Protein AF-A0AAE3HGX9-F1 (afdb_monomer)

Sequence (145 aa):
MNKKICFISNLCLLVWFFLDMIGVSIDNGILVTRSYREDGVFFLIFLFLFIGFIFKERLGKYLLSGWLFLWFFTQFLSHWYFTIFGPAQGKMNYFADTIKLIPSSTIYIPDFYHIVLHILILISLINMILYCRISTQSKINQKHI

Organism: NCBI:txid1796619

pLDDT: mean 92.13, std 8.25, range [57.56, 98.62]

Nearest PDB structures (foldseek):
  3x29-assembly2_C  TM=4.138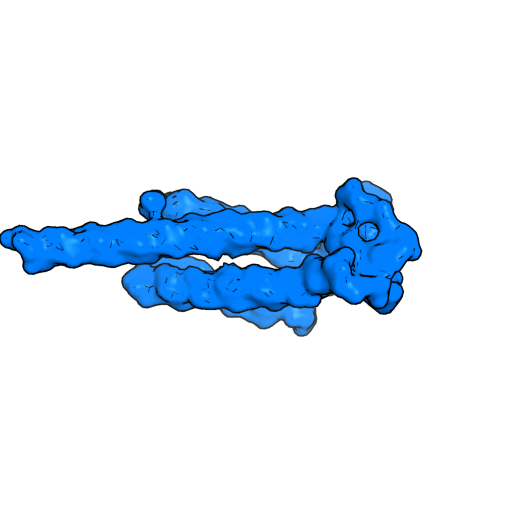E-01  e=8.551E+00  Mus musculus
  6m66-assembly1_A  TM=3.573E-01  e=5.679E+00  Homo sapiens

Structure (mmCIF, N/CA/C/O backbone):
data_AF-A0AAE3HGX9-F1
#
_entry.id   AF-A0AAE3HGX9-F1
#
loop_
_atom_site.group_PDB
_atom_site.id
_atom_site.type_symbol
_atom_site.label_atom_id
_atom_site.label_alt_id
_atom_site.label_comp_id
_atom_site.label_asym_id
_atom_site.label_entity_id
_atom_site.label_seq_id
_atom_site.pdbx_PDB_ins_code
_atom_site.Cartn_x
_atom_site.Cartn_y
_atom_site.Cartn_z
_atom_site.occupancy
_atom_site.B_iso_or_equiv
_atom_site.auth_seq_id
_atom_site.auth_comp_id
_atom_site.auth_asym_id
_atom_site.auth_atom_id
_atom_site.pdbx_PDB_model_num
ATOM 1 N N . MET A 1 1 ? -17.418 7.587 9.318 1.00 82.44 1 MET A N 1
ATOM 2 C CA . MET A 1 1 ? -16.764 6.478 8.600 1.00 82.44 1 MET A CA 1
ATOM 3 C C . MET A 1 1 ? -17.125 5.185 9.300 1.00 82.44 1 MET A C 1
ATOM 5 O O . MET A 1 1 ? -16.998 5.121 10.516 1.00 82.44 1 MET A O 1
ATOM 9 N N . ASN A 1 2 ? -17.634 4.200 8.564 1.00 89.12 2 ASN A N 1
ATOM 10 C CA . ASN A 1 2 ? -18.047 2.916 9.130 1.00 89.12 2 ASN A CA 1
ATOM 11 C C . ASN A 1 2 ? -16.846 1.958 9.173 1.00 89.12 2 ASN A C 1
ATOM 13 O O . ASN A 1 2 ? -16.068 1.917 8.221 1.00 89.12 2 ASN A O 1
ATOM 17 N N . LYS A 1 3 ? -16.735 1.146 10.231 1.00 91.81 3 LYS A N 1
ATOM 18 C CA . LYS A 1 3 ? -15.738 0.070 10.345 1.00 91.81 3 LYS A CA 1
ATOM 19 C C . LYS A 1 3 ? -15.734 -0.844 9.117 1.00 91.81 3 LYS A C 1
ATOM 21 O O . LYS A 1 3 ? -14.666 -1.254 8.679 1.00 91.81 3 LYS A O 1
ATOM 26 N N . LYS A 1 4 ? -16.906 -1.104 8.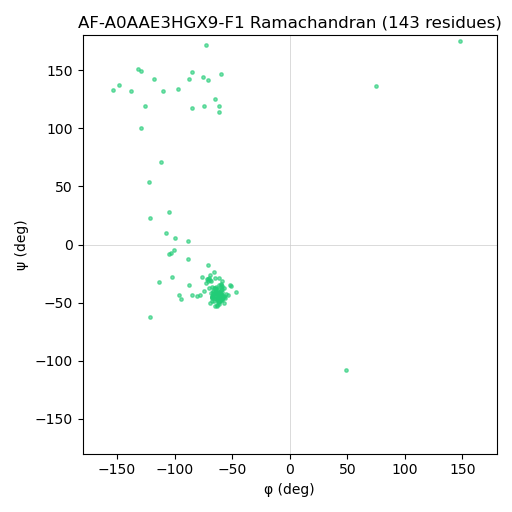519 1.00 95.38 4 LYS A N 1
ATOM 27 C CA . LYS A 1 4 ? -17.037 -1.892 7.280 1.00 95.38 4 LYS A CA 1
ATOM 28 C C . LYS A 1 4 ? -16.249 -1.292 6.111 1.00 95.38 4 LYS A C 1
ATOM 30 O O . LYS A 1 4 ? -15.604 -2.035 5.388 1.00 95.38 4 LYS A O 1
ATOM 35 N N . ILE A 1 5 ? -16.256 0.033 5.953 1.00 96.56 5 ILE A N 1
ATOM 36 C CA . ILE A 1 5 ? -15.527 0.709 4.867 1.00 96.56 5 ILE A CA 1
ATOM 37 C C . ILE A 1 5 ? -14.018 0.566 5.085 1.00 96.56 5 ILE A C 1
ATOM 39 O O . ILE A 1 5 ? -13.304 0.188 4.164 1.00 96.56 5 ILE A O 1
ATOM 43 N N . CYS A 1 6 ? -13.547 0.786 6.318 1.00 97.19 6 CYS A N 1
ATOM 44 C CA . CYS A 1 6 ? -12.145 0.568 6.680 1.00 97.19 6 CYS A CA 1
ATOM 45 C C . CYS A 1 6 ? -11.720 -0.889 6.469 1.00 97.19 6 CYS A C 1
ATOM 47 O O . CYS A 1 6 ? -10.624 -1.142 5.984 1.00 97.19 6 CYS A O 1
ATOM 49 N N . PHE A 1 7 ? -12.580 -1.846 6.818 1.00 97.88 7 PHE A N 1
ATOM 50 C CA . PHE A 1 7 ? -12.323 -3.261 6.581 1.00 97.88 7 PHE A CA 1
ATOM 51 C C . PHE A 1 7 ? -12.179 -3.559 5.087 1.00 97.88 7 PHE A C 1
ATOM 53 O O . PHE A 1 7 ? -11.173 -4.132 4.688 1.00 97.88 7 PHE A O 1
ATOM 60 N N . ILE A 1 8 ? -13.137 -3.122 4.263 1.00 98.25 8 ILE A N 1
ATOM 61 C CA . ILE A 1 8 ? -13.122 -3.372 2.816 1.00 98.25 8 ILE A CA 1
ATOM 62 C C . ILE A 1 8 ? -11.888 -2.740 2.170 1.00 98.25 8 ILE A C 1
ATOM 64 O O . ILE A 1 8 ? -11.191 -3.421 1.429 1.00 98.25 8 ILE A O 1
ATOM 68 N N . SER A 1 9 ? -11.564 -1.478 2.476 1.00 98.25 9 SER A N 1
ATOM 69 C CA . SER A 1 9 ? -10.408 -0.821 1.853 1.00 98.25 9 SER A CA 1
ATOM 70 C C . SER A 1 9 ? -9.086 -1.511 2.205 1.00 98.25 9 SER A C 1
ATOM 72 O O . SER A 1 9 ? -8.270 -1.744 1.318 1.00 98.25 9 SER A O 1
ATOM 74 N N . ASN A 1 10 ? -8.898 -1.899 3.473 1.00 98.50 10 ASN A N 1
ATOM 75 C CA . ASN A 1 10 ? -7.693 -2.615 3.903 1.00 98.50 10 ASN A CA 1
ATOM 76 C C . ASN A 1 10 ? -7.649 -4.055 3.374 1.00 98.50 10 ASN A C 1
ATOM 78 O O . ASN A 1 10 ? -6.566 -4.558 3.095 1.00 98.50 10 ASN A O 1
ATOM 82 N N . LEU A 1 11 ? -8.801 -4.708 3.192 1.00 98.50 11 LEU A N 1
ATOM 83 C CA . LEU A 1 11 ? -8.871 -6.024 2.563 1.00 98.50 11 LEU A CA 1
ATOM 84 C C . LEU A 1 11 ? -8.494 -5.951 1.078 1.00 98.50 11 LEU A C 1
ATOM 86 O O . LEU A 1 11 ? -7.688 -6.757 0.627 1.00 98.50 11 LEU A O 1
ATOM 90 N N . CYS A 1 12 ? -9.013 -4.969 0.334 1.00 98.56 12 CYS A N 1
ATOM 91 C CA . CYS A 1 12 ? -8.611 -4.739 -1.055 1.00 98.56 12 CYS A CA 1
ATOM 92 C C . CYS A 1 12 ? -7.107 -4.459 -1.159 1.00 98.56 12 CYS A C 1
ATOM 94 O O . CYS A 1 12 ? -6.438 -5.024 -2.020 1.00 98.56 12 CYS A O 1
ATOM 96 N N . LEU A 1 13 ? -6.566 -3.637 -0.252 1.00 98.62 13 LEU A N 1
ATOM 97 C CA . LEU A 1 13 ? -5.130 -3.379 -0.163 1.00 98.62 13 LEU A CA 1
ATOM 98 C C . LEU A 1 13 ? -4.330 -4.657 0.132 1.00 98.62 13 LEU A C 1
ATOM 100 O O . LEU A 1 13 ? -3.312 -4.886 -0.508 1.00 98.62 13 LEU A O 1
ATOM 104 N N . LEU A 1 14 ? -4.794 -5.506 1.055 1.00 98.56 14 LEU A N 1
ATOM 105 C CA . LEU A 1 14 ? -4.136 -6.773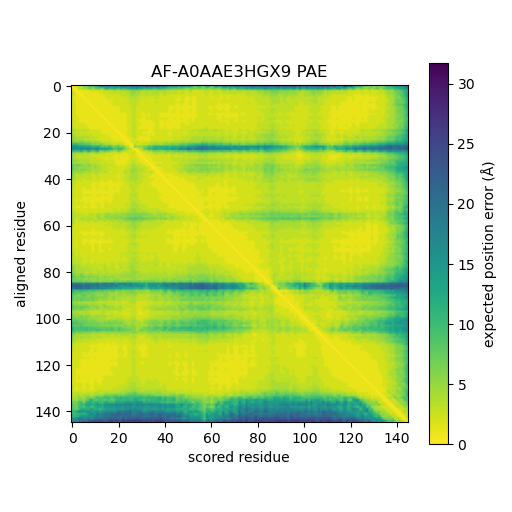 1.388 1.00 98.56 14 LEU A CA 1
ATOM 106 C C . LEU A 1 14 ? -4.102 -7.725 0.192 1.00 98.56 14 LEU A C 1
ATOM 108 O O . LEU A 1 14 ? -3.057 -8.299 -0.099 1.00 98.56 14 LEU A O 1
ATOM 112 N N . VAL A 1 15 ? -5.234 -7.881 -0.497 1.00 98.44 15 VAL A N 1
ATOM 113 C CA . VAL A 1 15 ? -5.343 -8.738 -1.686 1.00 98.44 15 VAL A CA 1
ATOM 114 C C . VAL A 1 15 ? -4.444 -8.222 -2.805 1.00 98.44 15 VAL A C 1
ATOM 116 O O . VAL A 1 15 ? -3.747 -9.014 -3.429 1.00 98.44 15 VAL A O 1
ATOM 119 N N . TRP A 1 16 ? -4.414 -6.907 -3.034 1.00 98.56 16 TRP A N 1
ATOM 120 C CA . TRP A 1 16 ? -3.526 -6.319 -4.034 1.00 98.56 16 TRP A CA 1
ATOM 121 C C . TRP A 1 16 ? -2.054 -6.517 -3.668 1.00 98.56 16 TRP A C 1
ATOM 123 O O . TRP A 1 16 ? -1.283 -6.988 -4.495 1.00 98.56 16 TRP A O 1
ATOM 133 N N . PHE A 1 17 ? -1.675 -6.245 -2.414 1.00 98.00 17 PHE A N 1
ATOM 134 C CA . PHE A 1 17 ? -0.294 -6.412 -1.958 1.00 98.00 17 PHE A CA 1
ATOM 135 C C . PHE A 1 17 ? 0.166 -7.876 -1.986 1.00 98.00 17 PHE A C 1
ATOM 137 O O . PHE A 1 17 ? 1.334 -8.166 -2.216 1.00 98.00 17 PHE A O 1
ATOM 144 N N . PHE A 1 18 ? -0.755 -8.824 -1.816 1.00 98.00 18 PHE A N 1
ATOM 145 C CA . PHE A 1 18 ? -0.442 -10.245 -1.929 1.00 98.00 18 PHE A CA 1
ATOM 146 C C . PHE A 1 18 ? 0.067 -10.642 -3.324 1.00 98.00 18 PHE A C 1
ATOM 148 O O . PHE A 1 18 ? 0.867 -11.572 -3.425 1.00 98.00 18 PHE A O 1
ATOM 155 N N . LEU A 1 19 ? -0.335 -9.937 -4.389 1.00 97.69 19 LEU A N 1
ATOM 156 C CA . LEU A 1 19 ? 0.135 -10.230 -5.748 1.00 97.69 19 LEU A CA 1
ATOM 157 C C . LEU A 1 19 ? 1.662 -10.114 -5.857 1.00 97.69 19 LEU A C 1
ATOM 159 O O . LEU A 1 19 ? 2.288 -10.924 -6.533 1.00 97.69 19 LEU A O 1
ATOM 163 N N . ASP A 1 20 ? 2.272 -9.185 -5.123 1.00 96.12 20 ASP A N 1
ATOM 164 C CA . ASP A 1 20 ? 3.726 -9.011 -5.049 1.00 96.12 20 ASP A CA 1
ATOM 165 C C . ASP A 1 20 ? 4.441 -10.165 -4.318 1.00 96.12 20 ASP A C 1
ATOM 167 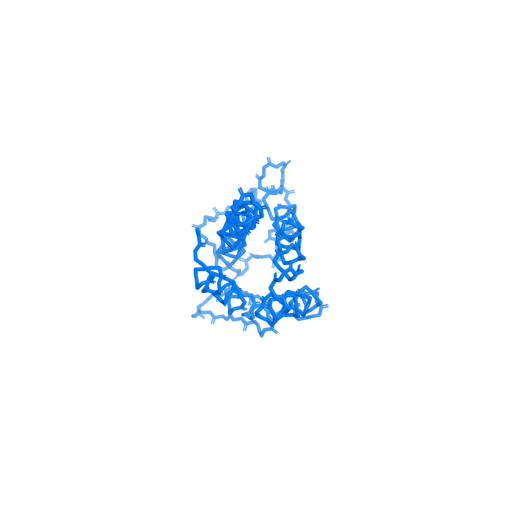O O . ASP A 1 20 ? 5.576 -10.525 -4.632 1.00 96.12 20 ASP A O 1
ATOM 171 N N . MET A 1 21 ? 3.757 -10.860 -3.405 1.00 97.00 21 MET A N 1
ATOM 172 C CA . MET A 1 21 ? 4.327 -12.020 -2.701 1.00 97.00 21 MET A CA 1
ATOM 173 C C . MET A 1 21 ? 4.487 -13.242 -3.610 1.00 97.00 21 MET A C 1
ATOM 175 O O . MET A 1 21 ? 5.377 -14.079 -3.396 1.00 97.00 21 MET A O 1
ATOM 179 N N . ILE A 1 22 ? 3.618 -13.357 -4.615 1.00 95.81 22 ILE A N 1
ATOM 180 C CA . ILE A 1 22 ? 3.592 -14.480 -5.558 1.00 95.81 22 ILE A CA 1
ATOM 181 C C . ILE A 1 22 ? 4.217 -14.127 -6.912 1.00 95.81 22 ILE A C 1
ATOM 183 O O . ILE A 1 22 ? 4.799 -15.007 -7.543 1.00 95.81 22 ILE A O 1
ATOM 187 N N . GLY A 1 23 ? 4.179 -12.853 -7.306 1.00 95.62 23 GLY A N 1
ATOM 188 C CA . GLY A 1 23 ? 4.479 -12.396 -8.659 1.00 95.62 23 GLY A CA 1
ATOM 189 C C . GLY A 1 23 ? 3.339 -12.726 -9.623 1.00 95.62 23 GLY A C 1
ATOM 190 O O . GLY A 1 23 ? 2.785 -13.826 -9.598 1.00 95.62 23 GLY A O 1
ATOM 191 N N . VAL A 1 24 ? 2.976 -11.773 -10.479 1.00 96.44 24 VAL A N 1
ATOM 192 C CA . VAL A 1 24 ? 1.891 -11.931 -11.455 1.00 96.44 24 VAL A CA 1
ATOM 193 C C . VAL A 1 24 ? 2.310 -11.338 -12.792 1.00 96.44 24 VAL A C 1
ATOM 195 O O . VAL A 1 24 ? 2.747 -10.190 -12.867 1.00 96.44 24 VAL A O 1
ATOM 198 N N . SER A 1 25 ? 2.098 -12.109 -13.854 1.00 94.12 25 SER A N 1
ATOM 199 C CA . SER A 1 25 ? 2.241 -11.671 -15.243 1.00 94.12 25 SER A CA 1
ATOM 200 C C . SER A 1 25 ? 0.889 -11.774 -15.943 1.00 94.12 25 SER A C 1
ATOM 202 O O . SER A 1 25 ? 0.121 -12.698 -15.669 1.00 94.12 25 SER A O 1
ATOM 204 N N . ILE A 1 26 ? 0.589 -10.818 -16.818 1.00 90.75 26 ILE A N 1
ATOM 205 C CA . ILE A 1 26 ? -0.644 -10.766 -17.610 1.00 90.75 26 ILE A CA 1
ATOM 206 C C . ILE A 1 26 ? -0.233 -10.657 -19.076 1.00 90.75 26 ILE A C 1
ATOM 208 O O . ILE A 1 26 ? 0.434 -9.697 -19.463 1.00 90.75 26 ILE A O 1
ATOM 212 N N . ASP A 1 27 ? -0.634 -11.645 -19.876 1.00 82.50 27 ASP A N 1
ATOM 213 C CA . ASP A 1 27 ? -0.289 -11.785 -21.293 1.00 82.50 27 ASP A CA 1
ATOM 214 C C . ASP A 1 27 ? 1.220 -11.615 -21.550 1.00 82.50 27 ASP A C 1
ATOM 216 O O . ASP A 1 27 ? 2.020 -12.472 -21.176 1.00 82.50 27 ASP A O 1
ATOM 220 N N . ASN A 1 28 ? 1.605 -10.487 -22.156 1.00 81.75 28 ASN A N 1
ATOM 221 C CA . ASN A 1 28 ? 2.975 -10.167 -22.552 1.00 81.75 28 ASN A CA 1
ATOM 222 C C . ASN A 1 28 ? 3.701 -9.228 -21.570 1.00 81.75 28 ASN A C 1
ATOM 224 O O . ASN A 1 28 ? 4.799 -8.773 -21.881 1.00 81.75 28 ASN A O 1
ATOM 228 N N . GLY A 1 29 ? 3.103 -8.892 -20.422 1.00 86.25 29 GLY A N 1
ATOM 229 C CA . GLY A 1 29 ? 3.669 -7.940 -19.463 1.00 86.25 29 GLY A CA 1
ATOM 230 C C . GLY A 1 29 ? 3.719 -8.474 -18.035 1.00 86.25 29 GLY A C 1
ATOM 231 O O . GLY A 1 29 ? 2.868 -9.252 -17.600 1.00 86.25 29 GLY A O 1
ATOM 232 N N . ILE A 1 30 ? 4.708 -8.018 -17.268 1.00 94.81 30 ILE A N 1
ATOM 233 C CA . ILE A 1 30 ? 4.794 -8.320 -15.838 1.00 94.81 30 ILE A CA 1
ATOM 234 C C . ILE A 1 30 ? 3.924 -7.302 -15.089 1.00 94.81 30 ILE A C 1
ATOM 236 O O . ILE A 1 30 ? 4.182 -6.100 -15.143 1.00 94.81 30 ILE A O 1
ATOM 240 N N . LEU A 1 31 ? 2.873 -7.749 -14.394 1.00 96.00 31 LEU A N 1
ATOM 241 C CA . LEU A 1 31 ? 2.113 -6.855 -13.513 1.00 96.00 31 LEU A CA 1
ATOM 242 C C . LEU A 1 31 ? 2.978 -6.491 -12.306 1.00 96.00 31 LEU A C 1
ATOM 244 O O . LEU A 1 31 ? 3.131 -5.316 -11.990 1.00 96.00 31 LEU A O 1
ATOM 248 N N . VAL A 1 32 ? 3.549 -7.507 -11.659 1.00 95.81 32 VAL A N 1
ATOM 249 C CA . VAL A 1 32 ? 4.462 -7.354 -10.528 1.00 95.81 32 VAL A CA 1
ATOM 250 C C . VAL A 1 32 ? 5.406 -8.551 -10.451 1.00 95.81 32 VAL A C 1
ATOM 252 O O . VAL A 1 32 ? 4.980 -9.703 -10.561 1.00 95.81 32 VAL A O 1
ATOM 255 N N . THR A 1 33 ? 6.698 -8.287 -10.276 1.00 93.75 33 THR A N 1
ATOM 256 C CA . THR A 1 33 ? 7.699 -9.334 -10.045 1.00 93.75 33 THR A CA 1
ATOM 257 C C . THR A 1 33 ? 7.580 -9.837 -8.615 1.00 93.75 33 THR A C 1
ATOM 259 O O . THR A 1 33 ? 7.322 -9.067 -7.702 1.00 93.75 33 THR A O 1
ATOM 262 N N . ARG A 1 34 ? 7.791 -11.134 -8.393 1.00 95.06 34 ARG A N 1
ATOM 263 C CA . ARG A 1 34 ? 7.742 -11.702 -7.045 1.00 95.06 34 ARG A CA 1
ATOM 264 C C . ARG A 1 34 ? 8.804 -11.076 -6.128 1.00 95.06 34 ARG A C 1
ATOM 266 O O . ARG A 1 34 ? 9.992 -11.301 -6.352 1.00 95.06 34 ARG A O 1
ATOM 273 N N . SER A 1 35 ? 8.374 -10.437 -5.041 1.00 93.69 35 SER A N 1
ATOM 274 C CA . SER A 1 35 ? 9.233 -9.703 -4.097 1.00 93.69 35 SER A CA 1
ATOM 275 C C . SER A 1 35 ? 9.153 -10.212 -2.645 1.00 93.69 35 SER A C 1
ATOM 277 O O . SER A 1 35 ? 9.504 -9.526 -1.690 1.00 93.69 35 SER A O 1
ATOM 279 N N . TYR A 1 36 ? 8.744 -11.469 -2.414 1.00 90.44 36 TYR A N 1
ATOM 280 C CA . TYR A 1 36 ? 8.555 -12.000 -1.047 1.00 90.44 36 TYR A CA 1
ATOM 281 C C . TYR A 1 36 ? 9.761 -11.810 -0.100 1.00 90.44 36 TYR A C 1
ATOM 283 O O . TYR A 1 36 ? 9.581 -11.614 1.099 1.00 90.44 36 TYR A O 1
ATOM 291 N N . ARG A 1 37 ? 10.999 -11.888 -0.606 1.00 92.25 37 ARG A N 1
ATOM 292 C CA . ARG A 1 37 ? 12.201 -11.723 0.232 1.00 92.25 37 ARG A CA 1
ATOM 293 C C . ARG A 1 37 ? 12.428 -10.282 0.684 1.00 92.25 37 ARG A C 1
ATOM 295 O O . ARG A 1 37 ? 13.015 -10.089 1.743 1.00 92.25 37 ARG A O 1
ATOM 302 N N . GLU A 1 38 ? 11.995 -9.313 -0.110 1.00 90.62 38 GLU A N 1
ATOM 303 C CA . GLU A 1 38 ? 12.219 -7.889 0.141 1.00 90.62 38 GLU A CA 1
ATOM 304 C C . GLU A 1 38 ? 11.010 -7.305 0.887 1.00 90.62 38 GLU A C 1
ATOM 306 O O . GLU A 1 38 ? 11.163 -6.699 1.948 1.00 90.62 38 GLU A O 1
ATOM 311 N N . ASP A 1 39 ? 9.800 -7.616 0.417 1.00 94.31 39 ASP A N 1
ATOM 312 C CA . ASP A 1 39 ? 8.549 -7.012 0.887 1.00 94.31 39 ASP A CA 1
ATOM 313 C C . ASP A 1 39 ? 7.729 -7.910 1.831 1.00 94.31 39 ASP A C 1
ATOM 315 O O . ASP A 1 39 ? 6.771 -7.460 2.468 1.00 94.31 39 ASP A O 1
ATOM 319 N N . GLY A 1 40 ? 8.119 -9.176 2.016 1.00 95.19 40 GLY A N 1
ATOM 320 C CA . GLY A 1 40 ? 7.382 -10.133 2.851 1.00 95.19 40 GLY A CA 1
ATOM 321 C C . GLY A 1 40 ? 7.238 -9.702 4.311 1.00 95.19 40 GLY A C 1
ATOM 322 O O . GLY A 1 40 ? 6.198 -9.933 4.930 1.00 95.19 40 GLY A O 1
ATOM 323 N N . VAL A 1 41 ? 8.237 -9.011 4.868 1.00 95.75 41 VAL A N 1
ATOM 324 C CA . VAL A 1 41 ? 8.144 -8.453 6.228 1.00 95.75 41 VAL A CA 1
ATOM 325 C C . VAL A 1 41 ? 7.093 -7.343 6.291 1.00 95.75 41 VAL A C 1
ATOM 327 O O . VAL A 1 41 ? 6.286 -7.327 7.223 1.00 95.75 41 VAL A O 1
ATOM 330 N N . PHE A 1 42 ? 7.044 -6.455 5.291 1.00 95.25 42 PHE A N 1
ATOM 331 C CA . PHE A 1 42 ? 6.011 -5.418 5.201 1.00 95.25 42 PHE A CA 1
ATOM 332 C C . PHE A 1 42 ? 4.617 -6.040 5.102 1.00 95.25 42 PHE A C 1
ATOM 334 O O . PHE A 1 42 ? 3.698 -5.605 5.804 1.00 95.25 42 PHE A O 1
ATOM 341 N N . PHE A 1 43 ? 4.474 -7.092 4.290 1.00 97.38 43 PHE A N 1
ATOM 342 C CA . PHE A 1 43 ? 3.226 -7.837 4.140 1.00 97.38 43 PHE A CA 1
ATOM 343 C C . PHE A 1 43 ? 2.765 -8.455 5.462 1.00 97.38 43 PHE A C 1
ATOM 345 O O . PHE A 1 43 ? 1.618 -8.260 5.868 1.00 97.38 43 PHE A O 1
ATOM 352 N N . LEU A 1 44 ? 3.657 -9.144 6.180 1.00 98.12 44 LEU A N 1
ATOM 353 C CA . LEU A 1 44 ? 3.328 -9.770 7.461 1.00 98.12 44 LEU A CA 1
ATOM 354 C C . LEU A 1 44 ? 2.958 -8.738 8.529 1.00 98.12 44 LEU A C 1
ATOM 356 O O . LEU A 1 44 ? 1.961 -8.925 9.228 1.00 98.12 44 LEU A O 1
ATOM 360 N N . ILE A 1 45 ? 3.705 -7.635 8.646 1.00 98.19 45 ILE A N 1
ATOM 361 C CA . ILE A 1 45 ? 3.374 -6.568 9.602 1.00 98.19 45 ILE A CA 1
ATOM 362 C C . ILE A 1 45 ? 1.991 -5.995 9.289 1.00 98.19 45 ILE A C 1
ATOM 364 O O . ILE A 1 45 ? 1.154 -5.889 10.189 1.00 98.19 45 ILE A O 1
ATOM 368 N N . PHE A 1 46 ? 1.718 -5.676 8.021 1.00 98.38 46 PHE A N 1
ATOM 369 C CA . PHE A 1 46 ? 0.411 -5.174 7.613 1.00 98.38 46 PHE A CA 1
ATOM 370 C C . PHE A 1 46 ? -0.710 -6.170 7.941 1.00 98.38 46 PHE A C 1
ATOM 372 O O . PHE A 1 46 ? -1.712 -5.782 8.545 1.00 98.38 46 PHE A O 1
ATOM 379 N N . LEU A 1 47 ? -0.518 -7.456 7.631 1.00 98.44 47 LEU A N 1
ATOM 380 C CA . LEU A 1 47 ? -1.468 -8.527 7.934 1.00 98.44 47 LEU A CA 1
ATOM 381 C C . LEU A 1 47 ? -1.774 -8.609 9.437 1.00 98.44 47 LEU A C 1
ATOM 383 O O . LEU A 1 47 ? -2.942 -8.592 9.832 1.00 98.44 47 LEU A O 1
ATOM 387 N N . PHE A 1 48 ? -0.748 -8.646 10.292 1.00 98.31 48 PHE A N 1
ATOM 388 C CA . PHE A 1 48 ? -0.935 -8.724 11.744 1.00 98.31 48 PHE A CA 1
ATOM 389 C C . PHE A 1 48 ? -1.608 -7.476 12.317 1.00 98.31 48 PHE A C 1
ATOM 391 O O . PHE A 1 48 ? -2.489 -7.591 13.173 1.00 98.31 48 PHE A O 1
ATOM 398 N N . LEU A 1 49 ? -1.245 -6.283 11.842 1.00 98.38 49 LEU A N 1
ATOM 399 C CA . LEU A 1 49 ? -1.884 -5.039 12.274 1.00 98.38 49 LEU A CA 1
ATOM 400 C C . LEU A 1 49 ? -3.340 -4.955 11.817 1.00 98.38 49 LEU A C 1
ATOM 402 O O . LEU A 1 49 ? -4.192 -4.488 12.579 1.00 98.38 49 LEU A O 1
ATOM 406 N N . PHE A 1 50 ? -3.651 -5.447 10.618 1.00 98.38 50 PHE A N 1
ATOM 407 C CA . PHE A 1 50 ? -5.018 -5.494 10.118 1.00 98.38 50 PHE A CA 1
ATOM 408 C C . PHE A 1 50 ? -5.885 -6.474 10.921 1.00 98.38 50 PHE A C 1
ATOM 410 O O . PHE A 1 50 ? -6.970 -6.105 11.378 1.00 98.38 50 PHE A O 1
ATOM 417 N N . ILE A 1 51 ? -5.372 -7.672 11.217 1.00 98.00 51 ILE A N 1
ATOM 418 C CA . ILE A 1 51 ? -5.998 -8.625 12.151 1.00 98.00 51 ILE A CA 1
ATOM 419 C C . ILE A 1 51 ? -6.193 -7.972 13.531 1.00 98.00 51 ILE A C 1
ATOM 421 O O . ILE A 1 51 ? -7.276 -8.037 14.119 1.00 98.00 51 ILE A O 1
ATOM 425 N N . GLY A 1 52 ? -5.175 -7.270 14.034 1.00 97.31 52 GLY A N 1
ATOM 426 C CA . GLY A 1 52 ? -5.235 -6.525 15.290 1.00 97.31 52 GLY A CA 1
ATOM 427 C C . GLY A 1 52 ? -6.326 -5.451 15.306 1.00 97.31 52 GLY A C 1
ATOM 428 O O . GLY A 1 52 ? -7.003 -5.282 16.318 1.00 97.31 52 GLY A O 1
ATOM 429 N N . PHE A 1 53 ? -6.561 -4.754 14.194 1.00 97.25 53 PHE A N 1
ATOM 430 C CA . PHE A 1 53 ? -7.672 -3.810 14.054 1.00 97.25 53 PHE A CA 1
ATOM 431 C C . PHE A 1 53 ? -9.045 -4.496 14.109 1.00 97.25 53 PHE A C 1
ATOM 433 O O . PHE A 1 53 ? -9.970 -3.956 14.724 1.00 97.25 53 PHE A O 1
ATOM 440 N N . ILE A 1 54 ? -9.182 -5.691 13.531 1.00 96.31 54 ILE A N 1
ATOM 441 C CA . ILE A 1 54 ? -10.440 -6.452 13.541 1.00 96.31 54 ILE A CA 1
ATOM 442 C C . ILE A 1 54 ? -10.804 -6.871 14.972 1.00 96.31 54 ILE A C 1
ATOM 444 O O . ILE A 1 54 ? -11.905 -6.551 15.434 1.00 96.31 54 ILE A O 1
ATOM 448 N N . PHE A 1 55 ? -9.873 -7.522 15.680 1.00 95.44 55 PHE A N 1
ATOM 449 C CA . PHE A 1 55 ? -10.122 -8.118 17.001 1.00 95.44 55 PHE A CA 1
ATOM 450 C C . PHE A 1 55 ? -9.908 -7.157 18.179 1.00 95.44 55 PHE A C 1
ATOM 452 O O . PHE A 1 55 ? -10.620 -7.230 19.178 1.00 95.44 55 PHE A O 1
ATOM 459 N N . LYS A 1 56 ? -8.939 -6.239 18.088 1.00 94.12 56 LYS A N 1
ATOM 460 C CA . LYS A 1 56 ? -8.562 -5.286 19.150 1.00 94.12 56 LYS A CA 1
ATOM 461 C C . LYS A 1 56 ? -8.669 -3.844 18.667 1.00 94.12 56 LYS A C 1
ATOM 463 O O . LYS A 1 56 ? -7.744 -3.042 18.808 1.00 94.12 56 LYS A O 1
ATOM 468 N N . GLU A 1 57 ? -9.842 -3.493 18.155 1.00 91.38 57 GLU A N 1
ATOM 469 C CA . GLU A 1 57 ? -10.123 -2.220 17.481 1.00 91.38 57 GLU A CA 1
ATOM 470 C C . GLU A 1 57 ? -9.609 -0.971 18.219 1.00 91.38 57 GLU A C 1
ATOM 472 O O . GLU A 1 57 ? -9.060 -0.068 17.588 1.00 91.38 57 GLU A O 1
ATOM 477 N N . ARG A 1 58 ? -9.743 -0.912 19.555 1.00 89.06 58 ARG A N 1
ATOM 478 C CA . ARG A 1 58 ? -9.355 0.260 20.362 1.00 89.06 58 ARG A CA 1
ATOM 479 C C . ARG A 1 58 ? -7.894 0.666 20.154 1.00 89.06 58 ARG A C 1
ATOM 481 O O . ARG A 1 58 ? -7.631 1.863 20.070 1.00 89.06 58 ARG A O 1
ATOM 488 N N . LEU A 1 59 ? -6.989 -0.310 20.100 1.00 93.06 59 LEU A N 1
ATOM 489 C CA . LEU A 1 59 ? -5.556 -0.096 19.886 1.00 93.06 59 LEU A CA 1
ATOM 490 C C . LEU A 1 59 ? -5.193 -0.272 18.408 1.00 93.06 59 LEU A C 1
ATOM 492 O O . LEU A 1 59 ? -4.477 0.555 17.845 1.00 93.06 59 LEU A O 1
ATOM 496 N N . GLY A 1 60 ? -5.741 -1.309 17.768 1.00 95.44 60 GLY A N 1
ATOM 497 C CA . GLY A 1 60 ? -5.425 -1.671 16.391 1.00 95.44 60 GLY A CA 1
ATOM 498 C C . GLY A 1 60 ? -5.714 -0.554 15.394 1.00 95.44 60 GLY A C 1
ATOM 499 O O . GLY A 1 60 ? -4.954 -0.391 14.448 1.00 95.44 60 GLY A O 1
ATOM 500 N N . LYS A 1 61 ? -6.727 0.294 15.635 1.00 95.44 61 LYS A N 1
ATOM 501 C CA . LYS A 1 61 ? -7.010 1.426 14.741 1.00 95.44 61 LYS A CA 1
ATOM 502 C C . LYS A 1 61 ? -5.859 2.436 14.666 1.00 95.44 61 LYS A C 1
ATOM 504 O O . LYS A 1 61 ? -5.578 2.942 13.585 1.00 95.44 61 LYS A O 1
ATOM 509 N N . TYR A 1 62 ? -5.174 2.706 15.780 1.00 97.00 62 TYR A N 1
ATOM 510 C CA . TYR A 1 62 ? -4.060 3.657 15.812 1.00 97.00 62 TYR A CA 1
ATOM 511 C C . TYR A 1 62 ? -2.789 3.035 15.237 1.00 97.00 62 TYR A C 1
ATOM 513 O O . TYR A 1 62 ? -2.132 3.667 14.416 1.00 97.00 62 TYR A O 1
ATOM 521 N N . LEU A 1 63 ? -2.492 1.783 15.604 1.00 97.88 63 LEU A N 1
ATOM 522 C CA . LEU A 1 63 ? -1.327 1.062 15.082 1.00 97.88 63 LEU A CA 1
ATOM 523 C C . LEU A 1 63 ? -1.408 0.876 13.563 1.00 97.88 63 LEU A C 1
ATOM 525 O O . LEU A 1 63 ? -0.457 1.196 12.858 1.00 97.88 63 LEU A O 1
ATOM 529 N N . LEU A 1 64 ? -2.564 0.440 13.050 1.00 98.31 64 LEU A N 1
ATOM 530 C CA . LEU A 1 64 ? -2.784 0.284 11.613 1.00 98.31 64 LEU A CA 1
ATOM 531 C C . LEU A 1 64 ? -2.705 1.630 10.879 1.00 98.31 64 LEU A C 1
ATOM 533 O O . LEU A 1 64 ? -2.087 1.704 9.824 1.00 98.31 64 LEU A O 1
ATOM 537 N N . SER A 1 65 ? -3.272 2.705 11.446 1.00 97.94 65 SER A N 1
ATOM 538 C CA . SER A 1 65 ? -3.161 4.050 10.856 1.00 97.94 65 SER A CA 1
ATOM 539 C C . SER A 1 65 ? -1.704 4.515 10.767 1.00 97.94 65 SER A C 1
ATOM 541 O O . SER A 1 65 ? -1.289 5.031 9.733 1.00 97.94 65 SER A O 1
ATOM 543 N N . GLY A 1 66 ? -0.927 4.326 11.839 1.00 98.19 66 GLY A N 1
ATOM 544 C CA . GLY A 1 66 ? 0.490 4.692 11.875 1.00 98.19 66 GLY A CA 1
ATOM 545 C C . GLY A 1 66 ? 1.316 3.898 10.865 1.00 98.19 66 GLY A C 1
ATOM 546 O O . GLY A 1 66 ? 2.133 4.474 10.152 1.00 98.19 66 GLY A O 1
ATOM 547 N N . TRP A 1 67 ? 1.051 2.598 10.740 1.00 98.44 67 TRP A N 1
ATOM 548 C CA . TRP A 1 67 ? 1.705 1.755 9.742 1.00 98.44 67 TRP A CA 1
ATOM 549 C C . TRP A 1 67 ? 1.358 2.153 8.308 1.00 98.44 67 TRP A C 1
ATOM 551 O O . TRP A 1 67 ? 2.257 2.298 7.489 1.00 98.44 67 TRP A O 1
ATOM 561 N N . LEU A 1 68 ? 0.079 2.397 8.004 1.00 98.50 68 LEU A N 1
ATOM 562 C CA . LEU A 1 68 ? -0.346 2.875 6.684 1.00 98.50 68 LEU A CA 1
ATOM 563 C C . LEU A 1 68 ? 0.307 4.213 6.322 1.00 98.50 68 LEU A C 1
ATOM 565 O O . LEU A 1 68 ? 0.660 4.421 5.167 1.00 98.50 68 LEU A O 1
ATOM 569 N N . PHE A 1 69 ? 0.495 5.107 7.297 1.00 98.38 69 PHE A N 1
ATOM 570 C CA . PHE A 1 69 ? 1.215 6.361 7.085 1.00 98.38 69 PHE A CA 1
ATOM 571 C C . PHE A 1 69 ? 2.693 6.123 6.755 1.00 98.38 69 PHE A C 1
ATOM 573 O O . PHE A 1 69 ? 3.191 6.669 5.770 1.00 98.38 69 PHE A O 1
ATOM 580 N N . LEU A 1 70 ? 3.380 5.282 7.537 1.00 98.12 70 LEU A N 1
ATOM 581 C CA . LEU A 1 70 ? 4.774 4.921 7.273 1.00 98.12 70 LEU A CA 1
ATOM 582 C C . LEU A 1 70 ? 4.918 4.282 5.888 1.00 98.12 70 LEU A C 1
ATOM 584 O O . LEU A 1 70 ? 5.784 4.683 5.118 1.00 98.12 70 LEU A O 1
ATOM 588 N N . TRP A 1 71 ? 4.040 3.338 5.558 1.00 97.81 71 TRP A N 1
ATOM 589 C CA . TRP A 1 71 ? 4.066 2.635 4.282 1.00 97.81 71 TRP A CA 1
ATOM 590 C C . TRP A 1 71 ? 3.748 3.556 3.100 1.00 97.81 71 TRP A C 1
ATOM 592 O O . TRP A 1 71 ? 4.415 3.495 2.072 1.00 97.81 71 TRP A O 1
ATOM 602 N N . PHE A 1 72 ? 2.789 4.474 3.244 1.00 97.94 72 PHE A N 1
ATOM 603 C CA . PHE A 1 72 ? 2.528 5.501 2.233 1.00 97.94 72 PHE A CA 1
ATOM 604 C C . PHE A 1 72 ? 3.780 6.337 1.949 1.00 97.94 72 PHE A C 1
ATOM 606 O O . PHE A 1 72 ? 4.114 6.597 0.790 1.00 97.94 72 PHE A O 1
ATOM 613 N N . PHE A 1 73 ? 4.480 6.741 3.011 1.00 97.75 73 PHE A N 1
ATOM 614 C CA . PHE A 1 73 ? 5.688 7.544 2.908 1.00 97.75 73 PHE A CA 1
ATOM 615 C C . PHE A 1 73 ? 6.840 6.769 2.261 1.00 97.75 73 PHE A C 1
ATOM 617 O O . PHE A 1 73 ? 7.466 7.280 1.333 1.00 97.75 73 PHE A O 1
ATOM 624 N N . THR A 1 74 ? 7.090 5.521 2.670 1.00 95.69 74 THR A N 1
ATOM 625 C CA . THR A 1 74 ? 8.128 4.690 2.042 1.00 95.69 74 THR A CA 1
ATOM 626 C C . THR A 1 74 ? 7.807 4.406 0.578 1.00 95.69 74 THR A C 1
ATOM 628 O O . THR A 1 74 ? 8.686 4.545 -0.266 1.00 95.69 74 THR A O 1
ATOM 631 N N . GLN A 1 75 ? 6.549 4.111 0.241 1.00 94.56 75 GLN A N 1
ATOM 632 C CA . GLN A 1 75 ? 6.125 3.892 -1.143 1.00 94.56 75 GLN A CA 1
ATOM 633 C C . GLN A 1 75 ? 6.286 5.160 -1.995 1.00 94.56 75 GLN A C 1
ATOM 635 O O . GLN A 1 75 ? 6.712 5.088 -3.149 1.00 94.56 75 GLN A O 1
ATOM 640 N N . PHE A 1 76 ? 5.999 6.337 -1.431 1.00 95.69 76 PHE A N 1
ATOM 641 C CA . PHE A 1 76 ? 6.253 7.615 -2.097 1.00 95.69 76 PHE A CA 1
ATOM 642 C C . PHE A 1 76 ? 7.748 7.819 -2.382 1.00 95.69 76 PHE A C 1
ATOM 644 O O . PHE A 1 76 ? 8.113 8.122 -3.518 1.00 95.69 76 PHE A O 1
ATOM 651 N N . LEU A 1 77 ? 8.613 7.599 -1.387 1.00 94.25 77 LEU A N 1
ATOM 652 C CA . LEU A 1 77 ? 10.066 7.724 -1.547 1.00 94.25 77 LEU A CA 1
ATOM 653 C C . LEU A 1 77 ? 10.642 6.707 -2.538 1.00 94.25 77 LEU A C 1
ATOM 655 O O . LEU A 1 77 ? 11.512 7.045 -3.335 1.00 94.25 77 LEU A O 1
ATOM 659 N N . SER A 1 78 ? 10.136 5.476 -2.534 1.00 91.00 78 SER A N 1
ATOM 660 C CA . SER A 1 78 ? 10.600 4.425 -3.439 1.00 91.00 78 SER A CA 1
ATOM 661 C C . SER A 1 78 ? 10.205 4.673 -4.892 1.00 91.00 78 SER A C 1
ATOM 663 O O . SER A 1 78 ? 10.916 4.218 -5.787 1.00 91.00 78 SER A O 1
ATOM 665 N N . HIS A 1 79 ? 9.093 5.360 -5.154 1.00 91.88 79 HIS A N 1
ATOM 666 C CA . HIS A 1 79 ? 8.531 5.440 -6.502 1.00 91.88 79 HIS A CA 1
ATOM 667 C C . HIS A 1 79 ? 8.405 6.874 -7.017 1.00 91.88 79 HIS A C 1
ATOM 669 O O . HIS A 1 79 ? 9.068 7.245 -7.983 1.00 91.88 79 HIS A O 1
ATOM 675 N N . TRP A 1 80 ? 7.600 7.695 -6.352 1.00 92.44 80 TRP A N 1
ATOM 676 C CA . TRP A 1 80 ? 7.250 9.037 -6.820 1.00 92.44 80 TRP A CA 1
ATOM 677 C C . TRP A 1 80 ? 8.358 10.072 -6.627 1.00 92.44 80 TRP A C 1
ATOM 679 O O . TRP A 1 80 ? 8.459 11.007 -7.419 1.00 92.44 80 TRP A O 1
ATOM 689 N N . TYR A 1 81 ? 9.225 9.898 -5.628 1.00 92.44 81 TYR A N 1
ATOM 690 C CA . TYR A 1 81 ? 10.379 10.779 -5.429 1.00 92.44 81 TYR A CA 1
ATOM 691 C C . TYR A 1 81 ? 11.270 10.836 -6.678 1.00 92.44 81 TYR A C 1
ATOM 693 O O . TYR A 1 81 ? 11.621 11.919 -7.139 1.00 92.44 81 TYR A O 1
ATOM 701 N N . PHE A 1 82 ? 11.571 9.684 -7.283 1.00 88.94 82 PHE A N 1
ATOM 702 C CA . PHE A 1 82 ? 12.376 9.614 -8.505 1.00 88.94 82 PHE A CA 1
ATOM 703 C C . PHE A 1 82 ? 11.651 10.205 -9.719 1.00 88.94 82 PHE A C 1
ATOM 705 O O . PHE A 1 82 ? 12.277 10.811 -10.579 1.00 88.94 82 PHE A O 1
ATOM 712 N N . THR A 1 83 ? 10.323 10.112 -9.776 1.00 88.19 83 THR A N 1
ATOM 713 C CA . THR A 1 83 ? 9.546 10.775 -10.833 1.00 88.19 83 THR A CA 1
ATOM 714 C C . THR A 1 83 ? 9.656 12.298 -10.767 1.00 88.19 83 THR A C 1
ATOM 716 O O . THR A 1 83 ? 9.700 12.946 -11.808 1.00 88.19 83 THR A O 1
ATOM 719 N N . ILE A 1 84 ? 9.716 12.874 -9.562 1.00 89.31 84 ILE A N 1
ATOM 720 C CA . ILE A 1 84 ? 9.756 14.330 -9.356 1.00 89.31 84 ILE A CA 1
ATOM 721 C C . ILE A 1 84 ? 11.184 14.880 -9.463 1.00 89.31 84 ILE A C 1
ATOM 723 O O . ILE A 1 84 ? 11.390 15.932 -10.063 1.00 89.31 84 ILE A O 1
ATOM 727 N N . PHE A 1 85 ? 12.163 14.196 -8.865 1.00 89.19 85 PHE A N 1
ATOM 728 C CA . PHE A 1 85 ? 13.489 14.772 -8.614 1.00 89.19 85 PHE A CA 1
ATOM 729 C C . PHE A 1 85 ? 14.607 14.281 -9.529 1.00 89.19 85 PHE A C 1
ATOM 731 O O . PHE A 1 85 ? 15.690 14.863 -9.487 1.00 89.19 85 PHE A O 1
ATOM 738 N N . GLY A 1 86 ? 14.391 13.270 -10.371 1.00 71.81 86 GLY A N 1
ATOM 739 C CA . GLY A 1 86 ? 15.354 13.002 -11.434 1.00 71.81 86 GLY A CA 1
ATOM 740 C C . GLY A 1 86 ? 15.517 11.550 -11.860 1.00 71.81 86 GLY A C 1
ATOM 741 O O . GLY A 1 86 ? 14.944 10.626 -11.280 1.00 71.81 86 GLY A O 1
ATOM 742 N N . PRO A 1 87 ? 16.325 11.344 -12.910 1.00 67.19 87 PRO A N 1
ATOM 743 C CA . PRO A 1 87 ? 16.415 10.065 -13.586 1.00 67.19 87 PRO A CA 1
ATOM 744 C C . PRO A 1 87 ? 16.982 8.994 -12.653 1.00 67.19 87 PRO A C 1
ATOM 746 O O . PRO A 1 87 ? 18.077 9.115 -12.109 1.00 67.19 87 PRO A O 1
ATOM 749 N N . ALA A 1 88 ? 16.233 7.904 -12.506 1.00 80.06 88 ALA A N 1
ATOM 750 C CA . ALA A 1 88 ? 16.638 6.724 -11.760 1.00 80.06 88 ALA A CA 1
ATOM 751 C C . ALA A 1 88 ? 16.843 5.571 -12.739 1.00 80.06 88 ALA A C 1
ATOM 753 O O . ALA A 1 88 ? 16.042 4.642 -12.798 1.00 80.06 88 ALA A O 1
ATOM 754 N N . GLN A 1 89 ? 17.907 5.646 -13.541 1.00 84.56 89 GLN A N 1
ATOM 755 C CA . GLN A 1 89 ? 18.130 4.714 -14.651 1.00 84.56 89 GLN A CA 1
ATOM 756 C C . GLN A 1 89 ? 18.202 3.251 -14.184 1.00 84.56 89 GLN A C 1
ATOM 758 O O . GLN A 1 89 ? 17.640 2.370 -14.827 1.00 84.56 89 GLN A O 1
ATOM 763 N N . GLY A 1 90 ? 18.767 3.000 -12.996 1.00 85.62 90 GLY A N 1
ATOM 764 C CA . GLY A 1 90 ? 18.715 1.682 -12.354 1.00 85.62 90 GLY A CA 1
ATOM 765 C C . GLY A 1 90 ? 17.287 1.199 -12.063 1.00 85.62 90 GLY A C 1
ATOM 766 O O . GLY A 1 90 ? 16.968 0.048 -12.344 1.00 85.62 90 GLY A O 1
ATOM 767 N N . LYS A 1 91 ? 16.394 2.077 -11.580 1.00 85.62 91 LYS A N 1
ATOM 768 C CA . LYS A 1 91 ? 14.971 1.748 -11.379 1.00 85.62 91 LYS A CA 1
ATOM 769 C C . LYS A 1 91 ? 14.224 1.574 -12.697 1.00 85.62 91 LYS A C 1
ATOM 771 O O . LYS A 1 91 ? 13.372 0.700 -12.793 1.00 85.62 91 LYS A O 1
ATOM 776 N N . MET A 1 92 ? 14.533 2.379 -13.708 1.00 88.06 92 MET A N 1
ATOM 777 C CA . MET A 1 92 ? 13.938 2.222 -15.036 1.00 88.06 92 MET A CA 1
ATOM 778 C C . MET A 1 92 ? 14.260 0.848 -15.618 1.00 88.06 92 MET A C 1
ATOM 780 O O . MET A 1 92 ? 13.348 0.177 -16.082 1.00 88.06 92 MET A O 1
ATOM 784 N N . ASN A 1 93 ? 15.514 0.406 -15.500 1.00 89.44 93 ASN A N 1
ATOM 785 C CA . ASN A 1 93 ? 15.935 -0.921 -15.943 1.00 89.44 93 ASN A CA 1
ATOM 786 C C . ASN A 1 93 ? 15.295 -2.036 -15.105 1.00 89.44 93 ASN A C 1
ATOM 788 O O . ASN A 1 93 ? 14.824 -3.019 -15.662 1.00 89.44 93 ASN A O 1
ATOM 792 N N . TYR A 1 94 ? 15.238 -1.875 -13.778 1.00 87.12 94 TYR A N 1
ATOM 793 C CA . TYR A 1 94 ? 14.627 -2.867 -12.885 1.00 87.12 94 TYR A CA 1
ATOM 794 C C . TYR A 1 94 ? 13.142 -3.104 -13.201 1.00 87.12 94 TYR A C 1
ATOM 796 O O . TYR A 1 94 ? 12.668 -4.233 -13.159 1.00 87.12 94 TYR A O 1
ATOM 804 N N . PHE A 1 95 ? 12.407 -2.042 -13.542 1.00 89.31 95 PHE A N 1
ATOM 805 C CA . PHE A 1 95 ? 10.981 -2.098 -13.867 1.00 89.31 95 PHE A CA 1
ATOM 806 C C . PHE A 1 95 ? 10.716 -1.967 -15.377 1.00 89.31 95 PHE A C 1
ATOM 808 O O . PHE A 1 95 ? 9.682 -1.415 -15.755 1.00 89.31 95 PHE A O 1
ATOM 815 N N . ALA A 1 96 ? 11.647 -2.374 -16.244 1.00 88.50 96 ALA A N 1
ATOM 816 C CA . ALA A 1 96 ? 11.516 -2.169 -17.690 1.00 88.50 96 ALA A CA 1
ATOM 817 C C . ALA A 1 96 ? 10.387 -3.017 -18.296 1.00 88.50 96 ALA A C 1
ATOM 819 O O . ALA A 1 96 ? 9.594 -2.510 -19.086 1.00 88.50 96 ALA A O 1
ATOM 820 N N . ASP A 1 97 ? 10.275 -4.271 -17.855 1.00 90.50 97 ASP A N 1
ATOM 821 C CA . ASP A 1 97 ? 9.320 -5.251 -18.389 1.00 90.50 97 ASP A CA 1
ATOM 822 C C . ASP A 1 97 ? 7.948 -5.208 -17.690 1.00 90.50 97 ASP A C 1
ATOM 824 O O . ASP A 1 97 ? 7.058 -6.018 -17.982 1.00 90.50 97 ASP A O 1
ATOM 828 N N . THR A 1 98 ? 7.759 -4.279 -16.742 1.00 92.88 98 THR A N 1
ATOM 829 C CA . THR A 1 98 ? 6.492 -4.147 -16.019 1.00 92.88 98 THR A CA 1
ATOM 830 C C . THR A 1 98 ? 5.483 -3.282 -16.766 1.00 92.88 98 THR A C 1
ATOM 832 O O . THR A 1 98 ? 5.835 -2.331 -17.465 1.00 92.88 98 THR A O 1
ATOM 835 N N . ILE A 1 99 ? 4.194 -3.593 -16.609 1.00 93.62 99 ILE A N 1
ATOM 836 C CA . ILE A 1 99 ? 3.102 -2.887 -17.293 1.00 93.62 99 ILE A CA 1
ATOM 837 C C . ILE A 1 99 ? 3.098 -1.408 -16.881 1.00 93.62 99 ILE A C 1
ATOM 839 O O . ILE A 1 99 ? 2.817 -1.068 -15.730 1.00 93.62 99 ILE A O 1
ATOM 843 N N . LYS A 1 100 ? 3.375 -0.502 -17.825 1.00 92.62 100 LYS A N 1
ATOM 844 C CA . LYS A 1 100 ? 3.353 0.952 -17.600 1.00 92.62 100 LYS A CA 1
ATOM 845 C C . LYS A 1 100 ? 2.028 1.555 -18.044 1.00 92.62 100 LYS A C 1
ATOM 847 O O . LYS A 1 100 ? 1.586 1.324 -19.162 1.00 92.62 100 LYS A O 1
ATOM 852 N N . LEU A 1 101 ? 1.446 2.409 -17.200 1.00 90.88 101 LEU A N 1
ATOM 853 C CA . LEU A 1 101 ? 0.359 3.298 -17.629 1.00 90.88 101 LEU A CA 1
ATOM 854 C C . LEU A 1 101 ? 0.878 4.452 -18.490 1.00 90.88 101 LEU A C 1
ATOM 856 O O . LEU A 1 101 ? 0.236 4.847 -19.456 1.00 90.88 101 LEU A O 1
ATOM 860 N N . ILE A 1 102 ? 2.035 5.002 -18.115 1.00 89.44 102 ILE A N 1
ATOM 861 C CA . ILE A 1 102 ? 2.668 6.133 -18.791 1.00 89.4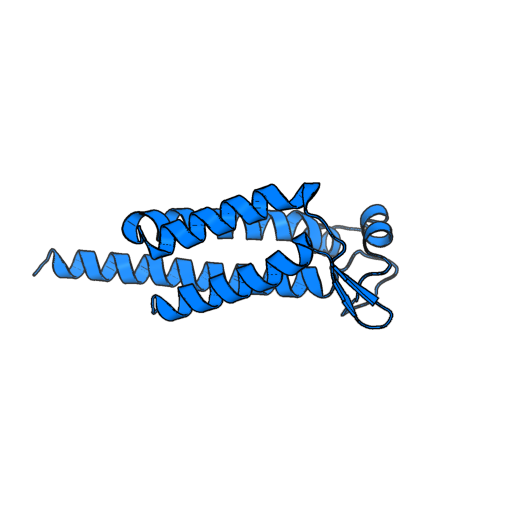4 102 ILE A CA 1
ATOM 862 C C . ILE A 1 102 ? 4.121 5.727 -19.065 1.00 89.44 102 ILE A C 1
ATOM 864 O O . ILE A 1 102 ? 4.933 5.724 -18.136 1.00 89.44 102 ILE A O 1
ATOM 868 N N . PRO A 1 103 ? 4.459 5.309 -20.296 1.00 87.31 103 PRO A N 1
ATOM 869 C CA . PRO A 1 103 ? 5.827 4.949 -20.639 1.00 87.31 103 PRO A CA 1
ATOM 870 C C . PRO A 1 103 ? 6.709 6.202 -20.706 1.00 87.31 103 PRO A C 1
ATOM 872 O O . PRO A 1 103 ? 6.288 7.251 -21.191 1.00 87.31 103 PRO A O 1
ATOM 875 N N . SER A 1 104 ? 7.949 6.090 -20.234 1.00 86.94 104 SER A N 1
ATOM 876 C CA . SER A 1 104 ? 8.955 7.149 -20.339 1.00 86.94 104 SER A CA 1
ATOM 877 C C . SER A 1 104 ? 10.349 6.547 -20.467 1.00 86.94 104 SER A C 1
ATOM 879 O O . SER A 1 104 ? 10.687 5.594 -19.767 1.00 86.94 104 SER A O 1
ATOM 881 N N . SER A 1 105 ? 11.156 7.112 -21.365 1.00 84.94 105 SER A N 1
ATOM 882 C CA . SER A 1 105 ? 12.556 6.736 -21.595 1.00 84.94 105 SER A CA 1
ATOM 883 C C . SER A 1 105 ? 13.555 7.687 -20.931 1.00 84.94 105 SER A C 1
ATOM 885 O O . SER A 1 105 ? 14.755 7.427 -20.964 1.00 84.94 105 SER A O 1
ATOM 887 N N . THR A 1 106 ? 13.081 8.772 -20.313 1.00 85.50 106 THR A N 1
ATOM 888 C CA . THR A 1 106 ? 13.927 9.825 -19.724 1.00 85.50 106 THR A CA 1
ATOM 889 C C . THR A 1 106 ? 13.828 9.895 -18.206 1.00 85.50 106 THR A C 1
ATOM 891 O O . THR A 1 106 ? 14.806 10.228 -17.542 1.00 85.50 106 THR A O 1
ATOM 894 N N . ILE A 1 107 ? 12.660 9.575 -17.648 1.00 89.19 107 ILE A N 1
ATOM 895 C CA . ILE A 1 107 ? 12.398 9.615 -16.209 1.00 89.19 107 ILE A CA 1
ATOM 896 C C . ILE A 1 107 ? 11.735 8.322 -15.753 1.00 89.19 107 ILE A C 1
ATOM 898 O O . ILE A 1 107 ? 10.989 7.686 -16.497 1.00 89.19 107 ILE A O 1
ATOM 902 N N . TYR A 1 108 ? 11.975 7.950 -14.499 1.00 91.00 108 TYR A N 1
ATOM 903 C CA . TYR A 1 108 ? 11.285 6.818 -13.904 1.00 91.00 108 TYR A CA 1
ATOM 904 C C . TYR A 1 108 ? 9.839 7.197 -13.575 1.00 91.00 108 TYR A C 1
ATOM 906 O O . TYR A 1 108 ? 9.593 8.076 -12.747 1.00 91.00 108 TYR A O 1
ATOM 914 N N . ILE A 1 109 ? 8.889 6.495 -14.192 1.00 92.62 109 ILE A N 1
ATOM 915 C CA . ILE A 1 109 ? 7.477 6.520 -13.811 1.00 92.62 109 ILE A CA 1
ATOM 916 C C . ILE A 1 109 ? 7.135 5.155 -13.190 1.00 92.62 109 ILE A C 1
ATOM 918 O O . ILE A 1 109 ? 7.506 4.120 -13.766 1.00 92.62 109 ILE A O 1
ATOM 922 N N . PRO A 1 110 ? 6.459 5.118 -12.024 1.00 93.94 110 PRO A N 1
ATOM 923 C CA . PRO A 1 110 ? 6.073 3.865 -11.394 1.00 93.94 110 PRO A CA 1
ATOM 924 C C . PRO A 1 110 ? 5.171 3.058 -12.330 1.00 93.94 110 PRO A C 1
ATOM 926 O O . PRO A 1 110 ? 4.413 3.614 -13.125 1.00 93.94 110 PRO A O 1
ATOM 929 N N . ASP A 1 111 ? 5.276 1.736 -12.266 1.00 94.38 111 ASP A N 1
ATOM 930 C CA . ASP A 1 111 ? 4.409 0.875 -13.064 1.00 94.38 111 ASP A CA 1
ATOM 931 C C . ASP A 1 111 ? 2.974 0.841 -12.529 1.00 94.38 111 ASP A C 1
ATOM 933 O O . ASP A 1 111 ? 2.653 1.384 -11.466 1.00 94.38 111 ASP A O 1
ATOM 937 N N . PHE A 1 112 ? 2.094 0.212 -13.302 1.00 95.69 112 PHE A N 1
ATOM 938 C CA . PHE A 1 112 ? 0.678 0.119 -12.987 1.00 95.69 112 PHE A CA 1
ATOM 939 C C . PHE A 1 112 ? 0.432 -0.450 -11.585 1.00 95.69 112 PHE A C 1
ATOM 94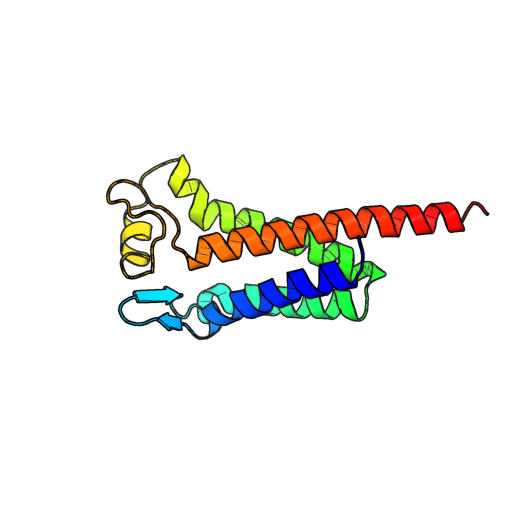1 O O . PHE A 1 112 ? -0.377 0.099 -10.834 1.00 95.69 112 PHE A O 1
ATOM 948 N N . TYR A 1 113 ? 1.164 -1.500 -11.207 1.00 97.12 113 TYR A N 1
ATOM 949 C CA . TYR A 1 113 ? 1.009 -2.137 -9.907 1.00 97.12 113 TYR A CA 1
ATOM 950 C C . TYR A 1 113 ? 1.319 -1.182 -8.755 1.00 97.12 113 TYR A C 1
ATOM 952 O O . TYR A 1 113 ? 0.498 -1.032 -7.842 1.00 97.12 113 TYR A O 1
ATOM 960 N N . HIS A 1 114 ? 2.462 -0.494 -8.811 1.00 96.06 114 HIS A N 1
ATOM 961 C CA . HIS A 1 114 ? 2.886 0.410 -7.743 1.00 96.06 114 HIS A CA 1
ATOM 962 C C . HIS A 1 114 ? 2.010 1.667 -7.663 1.00 96.06 114 HIS A C 1
ATOM 964 O O . HIS A 1 114 ? 1.787 2.173 -6.561 1.00 96.06 114 HIS A O 1
ATOM 970 N N . ILE A 1 115 ? 1.455 2.139 -8.789 1.00 97.06 115 ILE A N 1
ATOM 971 C CA . ILE A 1 115 ? 0.463 3.228 -8.810 1.00 97.06 115 ILE A CA 1
ATOM 972 C C . ILE A 1 115 ? -0.808 2.807 -8.065 1.00 97.06 115 ILE A C 1
ATOM 974 O O . ILE A 1 115 ? -1.246 3.510 -7.152 1.00 97.06 115 ILE A O 1
ATOM 978 N N . VAL A 1 116 ? -1.387 1.653 -8.413 1.00 98.06 116 VAL A N 1
ATOM 979 C CA . VAL A 1 116 ? -2.605 1.146 -7.757 1.00 98.06 116 VAL A CA 1
ATOM 980 C C . VAL A 1 116 ? -2.348 0.874 -6.276 1.00 98.06 116 VAL A C 1
ATOM 982 O O . VAL A 1 116 ? -3.162 1.258 -5.435 1.00 98.06 116 VAL A O 1
ATOM 985 N N . LEU A 1 117 ? -1.193 0.294 -5.935 1.00 98.06 117 LEU A N 1
ATOM 986 C CA . LEU A 1 117 ? -0.797 0.056 -4.549 1.00 98.06 117 LEU A CA 1
ATOM 987 C C . LEU A 1 117 ? -0.739 1.371 -3.754 1.00 98.06 117 LEU A C 1
ATOM 989 O O . LEU A 1 117 ? -1.317 1.457 -2.672 1.00 98.06 117 LEU A O 1
ATOM 993 N N . HIS A 1 118 ? -0.126 2.425 -4.305 1.00 97.38 118 HIS A N 1
ATOM 994 C CA . HIS A 1 118 ? -0.051 3.744 -3.658 1.00 97.38 118 HIS A CA 1
ATOM 995 C C . HIS A 1 118 ? -1.442 4.351 -3.411 1.00 97.38 118 HIS A C 1
ATOM 997 O O . HIS A 1 118 ? -1.724 4.833 -2.311 1.00 97.38 118 HIS A O 1
ATOM 1003 N N . ILE A 1 119 ? -2.348 4.240 -4.389 1.00 98.25 119 ILE A N 1
ATOM 1004 C CA . ILE A 1 119 ? -3.742 4.699 -4.275 1.00 98.25 119 ILE A CA 1
ATOM 1005 C C . ILE A 1 119 ? -4.495 3.924 -3.184 1.00 98.25 119 ILE A C 1
ATOM 1007 O O . ILE A 1 119 ? -5.176 4.530 -2.353 1.00 98.25 119 ILE A O 1
ATOM 1011 N N . LEU A 1 120 ? -4.370 2.595 -3.146 1.00 98.62 120 LEU A N 1
ATOM 1012 C CA . LEU A 1 120 ? -5.044 1.755 -2.150 1.00 98.62 120 LEU A CA 1
ATOM 1013 C C . LEU A 1 120 ? -4.549 2.032 -0.724 1.00 98.62 120 LEU A C 1
ATOM 1015 O O . LEU A 1 120 ? -5.363 2.060 0.208 1.00 98.62 120 LEU A O 1
ATOM 1019 N N . ILE A 1 121 ? -3.246 2.286 -0.552 1.00 98.50 121 ILE A N 1
ATOM 1020 C CA . ILE A 1 121 ? -2.674 2.724 0.729 1.00 98.50 121 ILE A CA 1
ATOM 1021 C C . ILE A 1 121 ? -3.282 4.069 1.132 1.00 98.50 121 ILE A C 1
ATOM 1023 O O . ILE A 1 121 ? -3.762 4.201 2.258 1.00 98.50 121 ILE A O 1
ATOM 1027 N N . LEU A 1 122 ? -3.322 5.048 0.223 1.00 98.44 122 LEU A N 1
ATOM 1028 C CA . LEU A 1 122 ? -3.860 6.381 0.505 1.00 98.44 122 LEU A CA 1
ATOM 1029 C C . LEU A 1 122 ? -5.346 6.340 0.893 1.00 98.44 122 LEU A C 1
ATOM 1031 O O . LEU A 1 122 ? -5.735 6.934 1.900 1.00 98.44 122 LEU A O 1
ATOM 1035 N N . ILE A 1 123 ? -6.172 5.601 0.145 1.00 98.44 123 ILE A N 1
ATOM 1036 C CA . ILE A 1 123 ? -7.600 5.414 0.456 1.00 98.44 123 ILE A CA 1
ATOM 1037 C C . ILE A 1 123 ? -7.760 4.768 1.836 1.00 98.44 123 ILE A C 1
ATOM 1039 O O . ILE A 1 123 ? -8.545 5.243 2.663 1.00 98.44 123 ILE A O 1
ATOM 1043 N N . SER A 1 124 ? -6.999 3.706 2.113 1.00 98.38 124 SER A N 1
ATOM 1044 C CA . SER A 1 124 ? -7.046 3.014 3.404 1.00 98.38 124 SER A CA 1
ATOM 1045 C C . SER A 1 124 ? -6.614 3.927 4.550 1.00 98.38 124 SER A C 1
ATOM 1047 O O . SER A 1 124 ? -7.282 3.962 5.584 1.00 98.38 124 SER A O 1
ATOM 1049 N N . LEU A 1 125 ? -5.560 4.722 4.355 1.00 98.50 125 LEU A N 1
ATOM 1050 C CA . LEU A 1 125 ? -5.063 5.685 5.333 1.00 98.50 125 LEU A CA 1
ATOM 1051 C C . LEU A 1 125 ? -6.103 6.767 5.640 1.00 98.50 125 LEU A C 1
ATOM 1053 O O . LEU A 1 125 ? -6.415 6.995 6.809 1.00 98.50 125 LEU A O 1
ATOM 1057 N N . ILE A 1 126 ? -6.691 7.394 4.616 1.00 98.25 126 ILE A N 1
ATOM 1058 C CA . ILE A 1 126 ? -7.733 8.418 4.790 1.00 98.25 126 ILE A CA 1
ATOM 1059 C C . ILE A 1 126 ? -8.927 7.834 5.551 1.00 98.25 126 ILE A C 1
ATOM 1061 O O . ILE A 1 126 ? -9.377 8.419 6.542 1.00 98.25 126 ILE A O 1
ATOM 1065 N N . ASN A 1 127 ? -9.405 6.652 5.153 1.00 97.88 127 ASN A N 1
ATOM 1066 C CA . ASN A 1 127 ? -10.512 5.978 5.832 1.00 97.88 127 ASN A CA 1
ATOM 1067 C C . ASN A 1 127 ? -10.193 5.711 7.307 1.00 97.88 127 ASN A C 1
ATOM 1069 O O . ASN A 1 127 ? -11.032 5.966 8.175 1.00 97.88 127 ASN A O 1
ATOM 1073 N N . MET A 1 128 ? -8.982 5.237 7.605 1.00 97.62 128 MET A N 1
ATOM 1074 C CA . MET A 1 128 ? -8.534 4.969 8.971 1.00 97.62 128 MET A CA 1
ATOM 1075 C C . MET A 1 128 ? -8.403 6.245 9.812 1.00 97.62 128 MET A C 1
ATOM 1077 O O . MET A 1 128 ? -8.864 6.265 10.955 1.00 97.62 128 MET A O 1
ATOM 1081 N N . ILE A 1 129 ? -7.878 7.341 9.256 1.00 96.88 129 ILE A N 1
ATOM 1082 C CA . ILE A 1 129 ? -7.809 8.644 9.940 1.00 96.88 129 ILE A CA 1
ATOM 1083 C C . ILE A 1 129 ? -9.218 9.146 10.278 1.00 96.88 129 ILE A C 1
ATOM 1085 O O . ILE A 1 129 ? -9.487 9.528 11.423 1.00 96.88 129 ILE A O 1
ATOM 1089 N N . LEU A 1 130 ? -10.141 9.107 9.312 1.00 96.25 130 LEU A N 1
ATOM 1090 C CA . LEU A 1 130 ? -11.535 9.511 9.519 1.00 96.25 130 LEU A CA 1
ATOM 1091 C C . LEU A 1 130 ? -12.223 8.634 10.572 1.00 96.25 130 LEU A C 1
ATOM 1093 O O . LEU A 1 130 ? -12.944 9.143 11.434 1.00 96.25 130 LEU A O 1
ATOM 1097 N N . TYR A 1 131 ? -11.976 7.323 10.547 1.00 95.69 131 TYR A N 1
ATOM 1098 C CA . TYR A 1 131 ? -12.490 6.388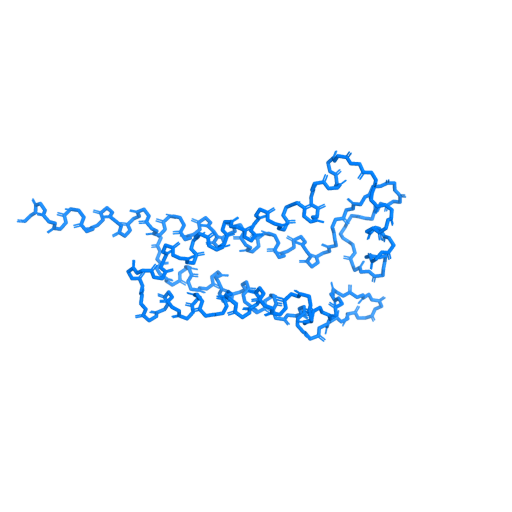 11.545 1.00 95.69 131 TYR A CA 1
ATOM 1099 C C . TYR A 1 131 ? -11.965 6.690 12.950 1.00 95.69 131 TYR A C 1
ATOM 1101 O O . TYR A 1 131 ? -12.738 6.752 13.911 1.00 95.69 131 TYR A O 1
ATOM 1109 N N . CYS A 1 132 ? -10.661 6.933 13.086 1.00 93.75 132 CYS A N 1
ATOM 1110 C CA . CYS A 1 132 ? -10.026 7.286 14.352 1.00 93.75 132 CYS A CA 1
ATOM 1111 C C . CYS A 1 132 ? -10.613 8.570 14.951 1.00 93.75 132 CYS A C 1
ATOM 1113 O O . CYS A 1 132 ? -10.903 8.593 16.150 1.00 93.75 132 CYS A O 1
ATOM 1115 N N . ARG A 1 133 ? -10.855 9.605 14.134 1.00 92.25 133 ARG A N 1
ATOM 1116 C CA . ARG A 1 133 ? -11.465 10.870 14.583 1.00 92.25 133 ARG A CA 1
ATOM 1117 C C . ARG A 1 133 ? -12.893 10.668 15.095 1.00 92.25 133 ARG A C 1
ATOM 1119 O O . ARG A 1 133 ? -13.184 11.001 16.242 1.00 92.25 133 ARG A O 1
ATOM 1126 N N . ILE A 1 134 ? -13.750 10.040 14.291 1.00 89.94 134 ILE A N 1
ATOM 1127 C CA . ILE A 1 134 ? -15.179 9.863 14.609 1.00 89.94 134 ILE A CA 1
ATOM 1128 C C . ILE A 1 134 ? -15.374 8.946 15.823 1.00 89.94 134 ILE A C 1
ATOM 1130 O O . ILE A 1 134 ? -16.128 9.267 16.741 1.00 89.94 134 ILE A O 1
ATOM 1134 N N . SER A 1 135 ? -14.646 7.827 15.879 1.00 84.88 135 SER A N 1
ATOM 1135 C CA . SER A 1 135 ? -14.722 6.889 17.010 1.00 84.88 135 SER A CA 1
ATOM 1136 C C . SER A 1 135 ? -14.213 7.482 18.329 1.00 84.88 135 SER A C 1
ATOM 1138 O O . SER A 1 135 ? -14.585 7.006 19.400 1.00 84.88 135 SER A O 1
ATOM 1140 N N . THR A 1 136 ? -13.352 8.502 18.277 1.00 81.50 136 THR A N 1
ATOM 1141 C CA . THR A 1 136 ? -12.866 9.204 19.474 1.00 81.50 136 THR A CA 1
ATOM 1142 C C . THR A 1 136 ? -13.888 10.234 19.956 1.00 81.50 136 THR A C 1
ATOM 1144 O O . THR A 1 136 ? -14.204 10.250 21.142 1.00 81.50 136 THR A O 1
ATOM 1147 N N . GLN A 1 137 ? -14.478 11.018 19.046 1.00 75.19 137 G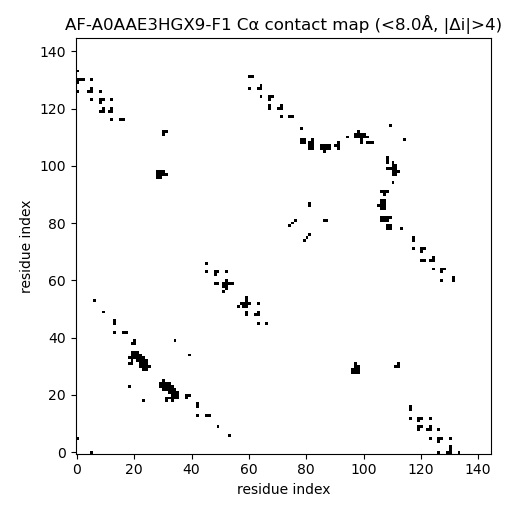LN A N 1
ATOM 1148 C CA . GLN A 1 137 ? -15.531 11.992 19.371 1.00 75.19 137 GLN A CA 1
ATOM 1149 C C . GLN A 1 137 ? -16.774 11.333 19.983 1.00 75.19 137 GLN A C 1
ATOM 1151 O O . GLN A 1 137 ? -17.269 11.787 21.010 1.00 75.19 137 GLN A O 1
ATOM 1156 N N . SER A 1 138 ? -17.227 10.206 19.421 1.00 73.06 138 SER A N 1
ATOM 1157 C CA . SER A 1 138 ? -18.365 9.453 19.967 1.00 73.06 138 SER A CA 1
ATOM 1158 C C . SER A 1 138 ? -18.151 9.025 21.426 1.00 73.06 138 SER A C 1
ATOM 1160 O O . SER A 1 138 ? -19.088 9.084 22.218 1.00 73.06 138 SER A O 1
ATOM 1162 N N . LYS A 1 139 ? -16.922 8.647 21.805 1.00 73.94 139 LYS A N 1
ATOM 1163 C CA . LYS A 1 139 ? -16.599 8.267 23.190 1.00 73.94 139 LYS A CA 1
ATOM 1164 C C . LYS A 1 139 ? -16.559 9.448 24.151 1.00 73.94 139 LYS A C 1
ATOM 1166 O O . LYS A 1 139 ? -16.856 9.261 25.324 1.00 73.94 139 LYS A O 1
ATOM 1171 N N . ILE A 1 140 ? -16.146 10.624 23.683 1.00 73.06 140 ILE A N 1
ATOM 1172 C CA . ILE A 1 140 ? -16.131 11.838 24.506 1.00 73.06 140 ILE A CA 1
ATOM 1173 C C . ILE A 1 140 ? -17.573 12.243 24.817 1.00 73.06 140 ILE A C 1
ATOM 1175 O O . ILE A 1 140 ? -17.914 12.398 25.983 1.00 73.06 140 ILE A O 1
ATOM 1179 N N . ASN A 1 141 ? -18.444 12.290 23.807 1.00 68.69 141 ASN A N 1
ATOM 1180 C CA . ASN A 1 141 ? -19.844 12.679 23.993 1.00 68.69 141 ASN A CA 1
ATOM 1181 C C . ASN A 1 141 ? -20.607 11.730 24.935 1.00 68.69 141 ASN A C 1
ATOM 1183 O O . ASN A 1 141 ? -21.425 12.192 25.716 1.00 68.69 141 ASN A O 1
ATOM 1187 N N . GLN A 1 142 ? -20.302 10.426 24.925 1.00 66.31 142 GLN A N 1
ATOM 1188 C CA . GLN A 1 142 ? -20.888 9.455 25.864 1.00 66.31 142 GLN A CA 1
ATOM 1189 C C . GLN A 1 142 ? -20.391 9.585 27.313 1.00 66.31 142 GLN A C 1
ATOM 1191 O O . GLN A 1 142 ? -21.012 9.020 28.201 1.00 66.31 142 GLN A O 1
ATOM 1196 N N . LYS A 1 143 ? -19.268 10.267 27.569 1.00 67.62 143 LYS A N 1
ATOM 1197 C CA . LYS A 1 143 ? -18.764 10.507 28.934 1.00 67.62 143 LYS A CA 1
ATOM 1198 C C . LYS A 1 143 ? -19.330 11.776 29.579 1.00 67.62 143 LYS A C 1
ATOM 1200 O O . LYS A 1 143 ? -19.108 11.980 30.766 1.00 67.62 143 LYS A O 1
ATOM 1205 N N . HIS A 1 144 ? -19.978 12.637 28.796 1.00 57.56 144 HIS A N 1
ATOM 1206 C CA . HIS A 1 144 ? -20.528 13.922 29.237 1.00 57.56 144 HIS A CA 1
ATOM 1207 C C . HIS A 1 144 ? -22.066 13.922 29.336 1.00 57.56 144 HIS A C 1
ATOM 1209 O O . HIS A 1 144 ? -22.656 14.985 29.512 1.00 57.56 144 HIS A O 1
ATOM 1215 N N . ILE A 1 145 ? -22.693 12.747 29.220 1.00 58.41 145 ILE A N 1
ATOM 1216 C CA . ILE A 1 145 ? -24.118 12.476 29.469 1.00 58.41 145 ILE A CA 1
ATOM 1217 C C . ILE A 1 145 ? -24.181 11.547 30.678 1.00 58.41 145 ILE A C 1
ATOM 1219 O O . ILE A 1 145 ? -25.044 11.781 31.548 1.00 58.41 145 ILE A O 1
#

Mean predicted aligned error: 4.63 Å

Secondary structure (DSSP, 8-state):
--HHHHHHHHHHHHHHHHHHHH-EEETTEEEE---HHHHHHHHHHHHHHHHHHHHSHHHHHHHHHHHHHHHHHHHIIIIIHHHHH---HHHHHHTTTB--SS--SSS----HHHHHHHHHHHHHHHHHHHHHHHHHHHHHHTT--

Foldseek 3Di:
DDPVQLLVLLVVLLVLVVCLCVWDDDDQFTQHGNDCVPCVVVSVLLVVLSVCCVPVVVPSLVSNLVSLVVVLVVLCVVAVVQQPPAAPPVQCVVCVRHAAPDDDPGTGHDRPSSVVSSVSSVSSNVVSVVVVVVVVVVVVVVVVD

Radius of gyration: 17.62 Å; Cα contacts (8 Å, |Δi|>4): 161; chains: 1; bounding box: 43×29×52 Å

Solvent-accessible surface area (backbone atoms only — not comparable to full-atom values): 7770 Å² total; per-residue (Å²): 111,56,69,68,58,44,49,51,39,46,48,54,36,48,59,56,56,49,43,32,55,68,33,41,71,53,96,94,3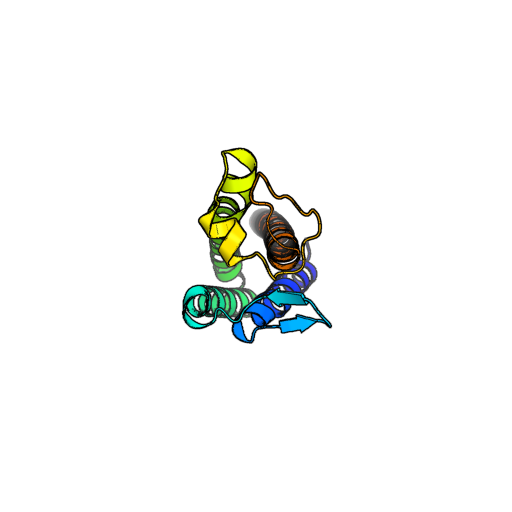1,29,52,34,70,60,36,40,91,78,48,38,66,61,52,51,52,51,50,53,32,50,52,33,27,71,80,43,42,90,58,18,48,56,55,37,34,53,48,35,49,53,50,45,51,52,52,38,59,75,34,52,44,35,52,75,77,42,67,37,66,71,57,37,62,75,53,57,68,35,41,54,82,62,84,64,96,74,46,27,60,60,33,44,49,60,50,52,50,52,51,36,39,51,53,30,31,54,42,33,51,48,31,56,52,52,63,49,52,56,55,54,58,65,72,77,111